Protein AF-A0A8D8FMG5-F1 (afdb_monomer_lite)

InterPro domains:
  IPR012968 FerIin domain [PF08151] (18-67)
  IPR012968 FerIin domain [SM01202] (7-67)
  IPR037721 Ferlin family [PTHR12546] (8-122)

Sequence (123 aa):
QNYYVIYHQFYHKWALLTDPDDLISGPKGYLKCDVGIIGKGDTVKVPPKSEKDPDDIEANLLLPDGVPIERQRAKFIVKIYRADGLPRMNSSLMANVKRAFTGEAKDLVNPYVQVSFAGLTGK

Organism: Culex pipiens (NCBI:txid7175)

Secondary structure (DSSP, 8-state):
-----S-SEEEEEEEEEE-SS-SSS-EEEEEEEEEE---TTPPP-PPPP--SS---TGGGBSS-TT--SSPPP-----------SPPP----HHHHHHHHHH------------EEETTEEE-

pLDDT: mean 77.97, std 13.88, range [28.08, 94.38]

Foldseek 3Di:
DDPPPVFQKDAQAWEFDDDPVCLPVAGPDIDGDIDHDADVPRDDDDDDDDPDDDSDHVVGHPDPPPQDSNHDDDDDDDDDDDDPPPDFCQDDPVQVVCCVVPVDRDRPDDDDDWDDDPRDIDD

Structure (mmCIF, N/CA/C/O backbone):
data_AF-A0A8D8FMG5-F1
#
_entry.id   AF-A0A8D8FMG5-F1
#
loop_
_atom_site.group_PDB
_atom_site.id
_atom_site.type_symbol
_atom_site.label_atom_id
_atom_site.label_alt_id
_atom_site.label_comp_id
_atom_site.label_asym_id
_atom_site.label_entity_id
_atom_site.label_seq_id
_atom_site.pdbx_PDB_ins_code
_atom_site.Cartn_x
_atom_site.Cartn_y
_atom_site.Cartn_z
_atom_site.occupancy
_atom_site.B_iso_or_equiv
_atom_site.auth_seq_id
_atom_site.auth_comp_id
_atom_site.auth_asym_id
_atom_site.auth_atom_id
_atom_site.pdbx_PDB_model_num
ATOM 1 N N . GLN A 1 1 ? -23.610 -3.765 -9.246 1.00 32.47 1 GLN A N 1
ATOM 2 C CA . GLN A 1 1 ? -23.501 -4.279 -7.865 1.00 32.47 1 GLN A CA 1
ATOM 3 C C . GLN A 1 1 ? -22.985 -3.132 -7.001 1.00 32.47 1 GLN A C 1
ATOM 5 O O . GLN A 1 1 ? -21.801 -2.833 -7.044 1.00 32.47 1 GLN A O 1
ATOM 10 N N . ASN A 1 2 ? -23.886 -2.387 -6.361 1.00 28.08 2 ASN A N 1
ATOM 11 C CA . ASN A 1 2 ? -23.559 -1.155 -5.640 1.00 28.08 2 ASN A CA 1
ATOM 12 C C . ASN A 1 2 ? -23.277 -1.475 -4.167 1.00 28.08 2 ASN A C 1
ATOM 14 O O . ASN A 1 2 ? -24.218 -1.711 -3.419 1.00 28.08 2 ASN A O 1
ATOM 18 N N . TYR A 1 3 ? -22.011 -1.449 -3.750 1.00 33.44 3 TYR A N 1
ATOM 19 C CA . TYR A 1 3 ? -21.635 -1.399 -2.334 1.00 33.44 3 TYR A CA 1
ATOM 20 C C . TYR A 1 3 ? -21.297 0.051 -1.968 1.00 33.44 3 TYR A C 1
ATOM 22 O O . TYR A 1 3 ? -20.138 0.416 -1.799 1.00 33.44 3 TYR A O 1
ATOM 30 N N . TYR A 1 4 ? -22.320 0.904 -1.891 1.00 37.69 4 TYR A N 1
ATOM 31 C CA . TYR A 1 4 ? -22.193 2.168 -1.168 1.00 37.69 4 TYR A CA 1
ATOM 32 C C . TYR A 1 4 ? -22.295 1.838 0.318 1.00 37.69 4 TYR A C 1
ATOM 34 O O . TYR A 1 4 ? -23.386 1.629 0.844 1.00 37.69 4 TYR A O 1
ATOM 42 N N . VAL A 1 5 ? -21.149 1.746 0.992 1.00 44.28 5 VAL A N 1
ATOM 43 C CA . VAL A 1 5 ? -21.112 1.766 2.455 1.00 44.28 5 VAL A CA 1
ATOM 44 C C . VAL A 1 5 ? -21.616 3.146 2.868 1.00 44.28 5 VAL A C 1
ATOM 46 O O . VAL A 1 5 ? -20.977 4.159 2.605 1.00 44.28 5 VAL A O 1
ATOM 49 N N . ILE A 1 6 ? -22.808 3.185 3.459 1.00 48.88 6 ILE A N 1
ATOM 50 C CA . ILE A 1 6 ? -23.595 4.400 3.749 1.00 48.88 6 ILE A CA 1
ATOM 51 C C . ILE A 1 6 ? -22.953 5.246 4.873 1.00 48.88 6 ILE A C 1
ATOM 53 O O . ILE A 1 6 ? -23.475 6.277 5.280 1.00 48.88 6 ILE A O 1
ATOM 57 N N . TYR A 1 7 ? -21.784 4.843 5.363 1.00 63.75 7 TYR A N 1
ATOM 58 C CA . TYR A 1 7 ? -21.011 5.561 6.358 1.00 63.75 7 TYR A CA 1
ATOM 59 C C . TYR A 1 7 ? -19.544 5.488 5.965 1.00 63.75 7 TYR A C 1
ATOM 61 O O . TYR A 1 7 ? -18.958 4.409 5.923 1.00 63.75 7 TYR A O 1
ATOM 69 N N . HIS A 1 8 ? -18.924 6.636 5.703 1.00 78.00 8 HIS A N 1
ATOM 70 C CA . HIS A 1 8 ? -17.477 6.731 5.528 1.00 78.00 8 HIS A CA 1
ATOM 71 C C . HIS A 1 8 ? -16.744 6.574 6.868 1.00 78.00 8 HIS A C 1
ATOM 73 O O . HIS A 1 8 ? -15.855 7.360 7.176 1.00 78.00 8 HIS A O 1
ATOM 79 N N . GLN A 1 9 ? -17.175 5.635 7.710 1.00 84.06 9 GLN A N 1
ATOM 80 C CA . GLN A 1 9 ? -16.727 5.482 9.082 1.00 84.06 9 GLN A CA 1
ATOM 81 C C . GLN A 1 9 ? -16.523 4.007 9.426 1.00 84.06 9 GLN A C 1
ATOM 83 O O . GLN A 1 9 ? -17.362 3.154 9.146 1.00 84.06 9 GLN A O 1
ATOM 88 N N . PHE A 1 10 ? -15.403 3.742 10.076 1.00 86.38 10 PHE A N 1
ATOM 89 C CA . PHE A 1 10 ? -15.030 2.503 10.726 1.00 86.38 10 PHE A CA 1
ATOM 90 C C . PHE A 1 10 ? -14.948 2.780 12.221 1.00 86.38 10 PHE A C 1
ATOM 92 O O . PHE A 1 10 ? -14.375 3.791 12.621 1.00 86.38 10 PHE A O 1
ATOM 99 N N . TYR A 1 11 ? -15.488 1.881 13.034 1.00 85.62 11 TYR A N 1
ATOM 100 C CA . TYR A 1 11 ? -15.462 2.008 14.485 1.00 85.62 11 TYR A CA 1
ATOM 101 C C . TYR A 1 11 ? -14.992 0.719 15.126 1.00 85.62 11 TYR A C 1
ATOM 103 O O . TYR A 1 11 ? -15.365 -0.372 14.691 1.00 85.62 11 TYR A O 1
ATOM 111 N N . HIS A 1 12 ? -14.186 0.868 16.169 1.00 87.06 12 HIS A N 1
ATOM 112 C CA . HIS A 1 12 ? -13.662 -0.202 16.994 1.00 87.06 12 HIS A CA 1
ATOM 113 C C . HIS A 1 12 ? -12.929 -1.278 16.183 1.00 87.06 12 HIS A C 1
ATOM 115 O O . HIS A 1 12 ? -12.917 -2.437 16.588 1.00 87.06 12 HIS A O 1
ATOM 121 N N . LYS A 1 13 ? -12.327 -0.911 15.045 1.00 90.19 13 LYS A N 1
ATOM 122 C CA . LYS A 1 13 ? -11.622 -1.852 14.169 1.00 90.19 13 LYS A CA 1
ATOM 123 C C . LYS A 1 13 ? -10.171 -1.999 14.614 1.00 90.19 13 LYS A C 1
ATOM 125 O O . LYS A 1 13 ? -9.549 -1.033 15.052 1.00 90.19 13 LYS A O 1
ATOM 130 N N . TRP A 1 14 ? -9.618 -3.195 14.456 1.00 93.44 14 TRP A N 1
ATOM 131 C CA . TRP A 1 14 ? -8.234 -3.496 14.817 1.00 93.44 14 TRP A CA 1
ATOM 132 C C . TRP A 1 14 ? -7.303 -3.381 13.608 1.00 93.44 14 TRP A C 1
ATOM 134 O O . TRP A 1 14 ? -7.362 -4.178 12.674 1.00 93.44 14 TRP A O 1
ATOM 144 N N . ALA A 1 15 ? -6.434 -2.376 13.603 1.00 93.19 15 ALA A N 1
ATOM 145 C CA . ALA A 1 15 ? -5.385 -2.215 12.606 1.00 93.19 15 ALA A CA 1
ATOM 146 C C . ALA A 1 15 ? -4.150 -3.048 12.980 1.00 93.19 15 ALA A C 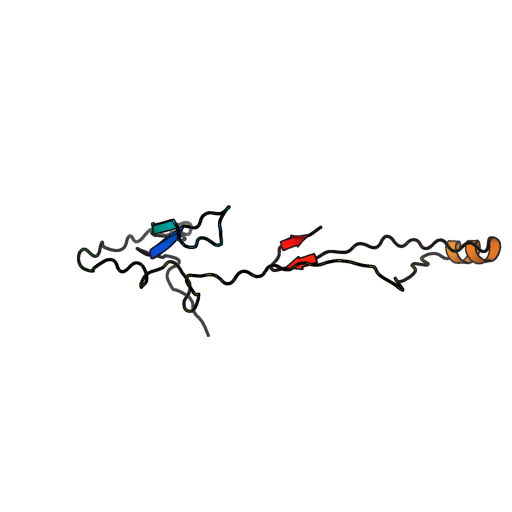1
ATOM 148 O O . ALA A 1 15 ? -3.661 -2.980 14.107 1.00 93.19 15 ALA A O 1
ATOM 149 N N . LEU A 1 16 ? -3.633 -3.806 12.014 1.00 91.50 16 LEU A N 1
ATOM 150 C CA . LEU A 1 16 ? -2.410 -4.592 12.156 1.00 91.50 16 LEU A CA 1
ATOM 151 C C . LEU A 1 16 ? -1.173 -3.685 12.152 1.00 91.50 16 LEU A C 1
ATOM 153 O O . LEU A 1 16 ? -1.027 -2.849 11.259 1.00 91.50 16 LEU A O 1
ATOM 157 N N . LEU A 1 17 ? -0.252 -3.894 13.091 1.00 91.00 17 LEU A N 1
ATOM 158 C CA . LEU A 1 17 ? 1.062 -3.254 13.089 1.00 91.00 17 LEU A CA 1
ATOM 159 C C . LEU A 1 17 ? 2.103 -4.218 12.519 1.00 91.00 17 LEU A C 1
ATOM 161 O O . LEU A 1 17 ? 2.193 -5.366 12.948 1.00 91.00 17 LEU A O 1
ATOM 165 N N . THR A 1 18 ? 2.907 -3.747 11.571 1.00 88.38 18 THR A N 1
AT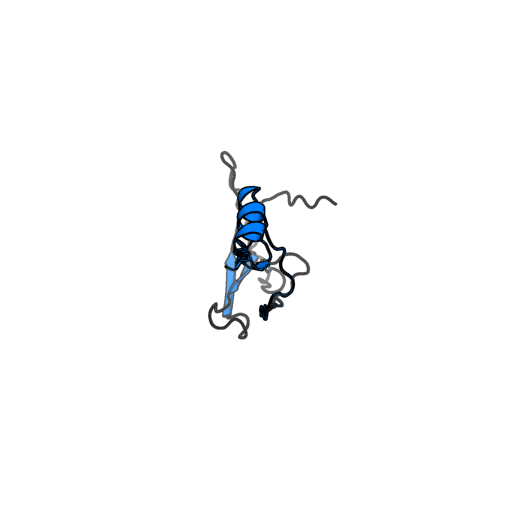OM 166 C CA . THR A 1 18 ? 4.021 -4.499 10.977 1.00 88.38 18 THR A CA 1
ATOM 167 C C . THR A 1 18 ? 5.294 -3.676 11.061 1.00 88.38 18 THR A C 1
ATOM 169 O O . THR A 1 18 ? 5.235 -2.453 10.933 1.00 88.38 18 THR A O 1
ATOM 172 N N . ASP A 1 19 ? 6.434 -4.339 11.213 1.00 89.56 19 ASP A N 1
ATOM 173 C CA . ASP A 1 19 ? 7.737 -3.690 11.098 1.00 89.56 19 ASP A CA 1
ATOM 174 C C . ASP A 1 19 ? 8.008 -3.351 9.618 1.00 89.56 19 ASP A C 1
ATOM 176 O O . ASP A 1 19 ? 7.998 -4.265 8.791 1.00 89.56 19 ASP A O 1
ATOM 180 N N . PRO A 1 20 ? 8.192 -2.072 9.239 1.00 84.81 20 PRO A N 1
ATOM 181 C CA . PRO A 1 20 ? 8.456 -1.697 7.852 1.00 84.81 20 PRO A CA 1
ATOM 182 C C . PRO A 1 20 ? 9.792 -2.236 7.316 1.00 84.81 20 PRO A C 1
ATOM 184 O O . PRO A 1 20 ? 9.896 -2.438 6.104 1.00 84.81 20 PRO A O 1
ATOM 187 N N . ASP A 1 21 ? 10.769 -2.494 8.191 1.00 87.88 21 ASP A N 1
ATOM 188 C CA . ASP A 1 21 ? 12.088 -3.027 7.839 1.00 87.88 21 ASP A CA 1
ATOM 189 C C . ASP A 1 21 ? 12.110 -4.565 7.859 1.00 87.88 21 ASP A C 1
ATOM 191 O O . ASP A 1 21 ? 12.892 -5.190 7.139 1.00 87.88 21 ASP A O 1
ATOM 195 N N . ASP A 1 22 ? 11.198 -5.188 8.613 1.00 85.69 22 ASP A N 1
ATOM 196 C CA . ASP A 1 22 ? 11.025 -6.642 8.687 1.00 85.69 22 ASP A CA 1
ATOM 197 C C . ASP A 1 22 ? 9.577 -7.075 8.418 1.00 85.69 22 ASP A C 1
ATOM 199 O O . ASP A 1 22 ? 8.814 -7.505 9.287 1.00 85.69 22 ASP A O 1
ATOM 203 N N . LEU A 1 23 ? 9.219 -7.020 7.140 1.00 76.62 23 LEU A N 1
ATOM 204 C CA . LEU A 1 23 ? 7.888 -7.363 6.646 1.00 76.62 23 LEU A CA 1
ATOM 205 C C . LEU A 1 23 ? 7.581 -8.872 6.653 1.00 76.62 23 LEU A C 1
ATOM 207 O O . LEU A 1 23 ? 6.439 -9.247 6.383 1.00 76.62 23 LEU A O 1
ATOM 211 N N . ILE A 1 24 ? 8.582 -9.730 6.887 1.00 82.31 24 ILE A N 1
ATOM 212 C CA . ILE A 1 24 ? 8.440 -11.198 6.875 1.00 82.31 24 ILE A CA 1
ATOM 213 C C . ILE A 1 24 ? 8.089 -11.710 8.272 1.00 82.31 24 ILE A C 1
ATOM 215 O O . ILE A 1 24 ? 7.379 -12.700 8.408 1.00 82.31 24 ILE A O 1
ATOM 219 N N . SER A 1 25 ? 8.530 -11.009 9.313 1.00 85.94 25 SER A N 1
ATOM 220 C CA . SER A 1 25 ? 8.283 -11.375 10.708 1.00 85.94 25 SER A CA 1
ATOM 221 C C . SER A 1 25 ? 6.830 -11.276 11.189 1.00 85.94 25 SER A C 1
ATOM 223 O O . SER A 1 25 ? 6.563 -11.522 12.367 1.00 85.94 25 SER A O 1
ATOM 225 N N . GLY A 1 26 ? 5.897 -10.932 10.300 1.00 85.06 26 GLY A N 1
ATOM 226 C CA . GLY A 1 26 ? 4.470 -10.910 10.588 1.00 85.06 26 GLY A CA 1
ATOM 227 C C . GLY A 1 26 ? 4.032 -9.753 11.498 1.00 85.06 26 GLY A C 1
ATOM 228 O O . GLY A 1 26 ? 4.697 -8.712 11.572 1.00 85.06 26 GLY A O 1
ATOM 229 N N . PRO A 1 27 ? 2.872 -9.898 12.161 1.00 88.56 27 PRO A N 1
ATOM 230 C CA . PRO A 1 27 ? 2.313 -8.872 13.036 1.00 88.56 27 PRO A CA 1
ATOM 231 C C . PRO A 1 27 ? 3.193 -8.575 14.258 1.00 88.56 27 PRO A C 1
ATOM 233 O O . PRO A 1 27 ? 3.624 -9.482 14.965 1.00 88.56 27 PRO A O 1
ATOM 236 N N . LYS A 1 28 ? 3.400 -7.290 14.559 1.00 91.56 28 LYS A N 1
ATOM 237 C CA . LYS A 1 28 ? 4.067 -6.804 15.784 1.00 91.56 28 LYS A CA 1
ATOM 238 C C . LYS A 1 28 ? 3.092 -6.384 16.881 1.00 91.56 28 LYS A C 1
ATOM 240 O O . LYS A 1 28 ? 3.503 -6.128 18.008 1.00 91.56 28 LYS A O 1
ATOM 245 N N . GLY A 1 29 ? 1.809 -6.296 16.552 1.00 92.38 29 GLY A N 1
ATOM 246 C CA . GLY A 1 29 ? 0.752 -5.899 17.467 1.00 92.38 29 GLY A CA 1
ATOM 247 C C . GLY A 1 29 ? -0.466 -5.383 16.717 1.00 92.38 29 GLY A C 1
ATOM 248 O O . GLY A 1 29 ? -0.526 -5.436 15.487 1.00 92.38 29 GLY A O 1
ATOM 249 N N . TYR A 1 30 ? -1.422 -4.858 17.476 1.00 93.69 30 TYR A N 1
ATOM 250 C CA . TYR A 1 30 ? -2.675 -4.329 16.955 1.00 93.69 30 TYR A CA 1
ATOM 251 C C . TYR A 1 30 ? -2.993 -2.980 17.597 1.00 93.69 30 TYR A C 1
ATOM 253 O O . TYR A 1 30 ? -2.712 -2.759 18.775 1.00 93.69 30 TYR A O 1
ATOM 261 N N . LEU A 1 31 ? -3.604 -2.087 16.824 1.00 94.38 31 LEU A N 1
ATOM 262 C CA . LEU A 1 31 ? -4.110 -0.797 17.278 1.00 94.38 31 LEU A CA 1
ATOM 263 C C . LEU A 1 31 ? -5.617 -0.738 17.033 1.00 94.38 31 LEU A C 1
ATOM 265 O O . LEU A 1 31 ? -6.054 -0.844 15.890 1.00 94.38 31 LEU A O 1
ATOM 269 N N . LYS A 1 32 ? -6.414 -0.534 18.084 1.00 93.06 32 LYS A N 1
ATOM 270 C CA . LYS A 1 32 ? -7.850 -0.285 17.932 1.00 93.06 32 LYS A CA 1
ATOM 271 C C . LYS A 1 32 ? -8.076 1.163 17.515 1.00 93.06 32 LYS A C 1
ATOM 273 O O . LYS A 1 32 ? -7.574 2.071 18.178 1.00 93.06 32 LYS A O 1
ATOM 278 N N . CYS A 1 33 ? -8.816 1.388 16.435 1.00 90.50 33 CYS A N 1
ATOM 279 C CA . CYS A 1 33 ? -9.072 2.729 15.928 1.00 90.50 33 CYS A CA 1
ATOM 280 C C . CYS A 1 33 ? -10.491 2.919 15.382 1.00 90.50 33 CYS A C 1
ATOM 282 O O . CYS A 1 33 ? -11.151 1.987 14.911 1.00 90.50 33 CYS A O 1
ATOM 284 N N . ASP A 1 34 ? -10.903 4.184 15.420 1.00 88.75 34 ASP A N 1
ATOM 285 C CA . ASP A 1 34 ? -12.084 4.708 14.753 1.00 88.75 34 ASP A CA 1
ATOM 286 C C . ASP A 1 34 ? -11.601 5.619 13.618 1.00 88.75 34 ASP A C 1
ATOM 288 O O . ASP A 1 34 ? -10.782 6.514 13.839 1.00 88.75 34 ASP A O 1
ATOM 292 N N . VAL A 1 35 ? -12.067 5.391 12.393 1.00 89.50 35 VAL A N 1
ATOM 293 C CA . VAL A 1 35 ? -11.627 6.125 11.199 1.00 89.50 35 VAL A CA 1
ATOM 294 C C . VAL A 1 35 ? -12.849 6.639 10.470 1.00 89.50 35 VAL A C 1
ATOM 296 O O . VAL A 1 35 ? -13.665 5.842 10.035 1.00 89.50 35 VAL A O 1
ATOM 299 N N . GLY A 1 36 ? -12.969 7.953 10.296 1.00 87.62 36 GLY A N 1
ATOM 300 C CA . GLY A 1 36 ? -14.106 8.578 9.625 1.00 87.62 36 GLY A CA 1
ATOM 301 C C . GLY A 1 36 ? -13.693 9.623 8.596 1.00 87.62 36 GLY A C 1
ATOM 302 O O . GLY A 1 36 ? -12.732 10.356 8.813 1.00 87.62 36 GLY A O 1
ATOM 303 N N . ILE A 1 37 ? -14.443 9.734 7.503 1.00 87.69 37 ILE A N 1
ATOM 304 C CA . ILE A 1 37 ? -14.387 10.870 6.578 1.00 87.69 37 ILE A CA 1
ATOM 305 C C . ILE A 1 37 ? -15.562 11.786 6.917 1.00 87.69 37 ILE A C 1
ATOM 307 O O . ILE A 1 37 ? -16.711 11.346 6.933 1.00 87.69 37 ILE A O 1
ATOM 311 N N . ILE A 1 38 ? -15.259 13.049 7.215 1.00 84.06 38 ILE A N 1
ATOM 312 C CA . ILE A 1 38 ? -16.233 14.068 7.621 1.00 84.06 38 ILE A CA 1
ATOM 313 C C . ILE A 1 38 ? -16.174 15.193 6.588 1.00 84.06 38 ILE A C 1
ATOM 315 O O . ILE A 1 38 ? -15.129 15.823 6.411 1.00 84.06 38 ILE A O 1
ATOM 319 N N . GLY A 1 39 ? -17.277 15.424 5.879 1.00 84.06 39 GLY A N 1
ATOM 320 C CA . GLY A 1 39 ? -17.417 16.519 4.932 1.00 84.06 39 GLY A CA 1
ATOM 321 C C . GLY A 1 39 ? -17.656 17.862 5.621 1.00 84.06 39 GLY A C 1
ATOM 322 O O . GLY A 1 39 ? -17.985 17.955 6.805 1.00 84.06 39 GLY A O 1
ATOM 323 N N . LYS A 1 40 ? -17.503 18.954 4.865 1.00 87.44 40 LYS A N 1
ATOM 324 C CA . LYS A 1 40 ? -17.809 20.296 5.373 1.00 87.44 40 LYS A CA 1
ATOM 325 C C . LYS A 1 40 ? -19.301 20.392 5.711 1.00 87.44 40 LYS A C 1
ATOM 327 O O . LYS A 1 40 ? -20.133 20.318 4.815 1.00 87.44 40 LYS A O 1
ATOM 332 N N . GLY A 1 41 ? -19.607 20.653 6.981 1.00 84.81 41 GLY A N 1
ATOM 333 C CA . GLY A 1 41 ? -20.981 20.762 7.481 1.00 84.81 41 GLY A CA 1
ATOM 334 C C . GLY A 1 41 ? -21.553 19.458 8.046 1.00 84.81 41 GLY A C 1
ATOM 335 O O . GLY A 1 41 ? -22.652 19.490 8.595 1.00 84.81 41 GLY A O 1
ATOM 336 N N . ASP A 1 42 ? -20.814 18.348 7.973 1.00 83.44 42 ASP A N 1
ATOM 337 C CA . ASP A 1 42 ? -21.236 17.077 8.561 1.00 83.44 42 ASP A CA 1
ATOM 338 C C . ASP A 1 42 ? -21.052 17.078 10.083 1.00 83.44 42 ASP A C 1
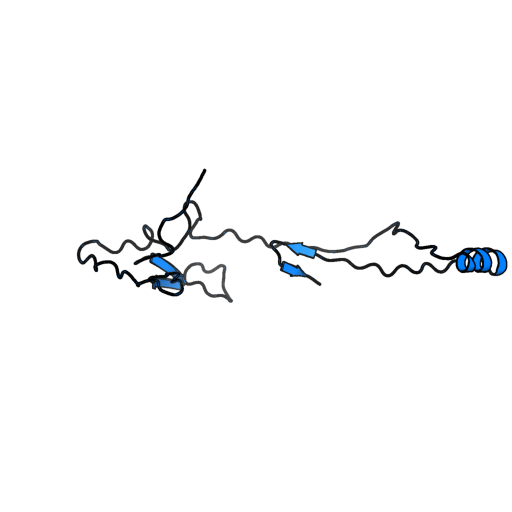ATOM 340 O O . ASP A 1 42 ? -20.098 17.642 10.625 1.00 83.44 42 ASP A O 1
ATOM 344 N N . THR A 1 43 ? -21.956 16.396 10.786 1.00 76.88 43 THR A N 1
ATOM 345 C CA . THR A 1 43 ? -21.842 16.148 12.226 1.00 76.88 43 THR A CA 1
ATOM 346 C C . THR A 1 43 ? -21.234 14.774 12.490 1.00 76.88 43 THR A C 1
ATOM 348 O O . THR A 1 43 ? -21.613 13.769 11.886 1.00 76.88 43 THR A O 1
ATOM 351 N N . VAL A 1 44 ? -20.278 14.715 13.419 1.00 75.06 44 VAL A N 1
ATOM 352 C CA . VAL A 1 44 ? -19.660 13.451 13.837 1.00 75.06 44 VAL A CA 1
ATOM 353 C C . VAL A 1 44 ? -20.633 12.691 14.732 1.00 75.06 44 VAL A C 1
ATOM 355 O O . VAL A 1 44 ? -21.003 13.174 15.801 1.00 75.06 44 VAL A O 1
ATOM 358 N N . LYS A 1 45 ? -21.037 11.489 14.315 1.00 73.44 45 LYS A N 1
ATOM 359 C CA . LYS A 1 45 ? -21.830 10.576 15.144 1.00 73.44 45 LYS A CA 1
ATOM 360 C C . LYS A 1 45 ? -20.885 9.612 15.849 1.00 73.44 45 LYS A C 1
ATOM 362 O O . LYS A 1 45 ? -20.376 8.696 15.223 1.00 73.44 45 LYS A O 1
ATOM 367 N N . VAL A 1 46 ? -20.637 9.819 17.138 1.00 72.06 46 VAL A N 1
ATOM 368 C CA . VAL A 1 46 ? -19.850 8.866 17.935 1.00 72.06 46 VAL A CA 1
ATOM 369 C C . VAL A 1 46 ? -20.748 7.668 18.272 1.00 72.06 46 VAL A C 1
ATOM 371 O O . VAL A 1 46 ? -21.821 7.880 18.844 1.00 72.06 46 VAL A O 1
ATOM 374 N N . PRO A 1 47 ? -20.372 6.427 17.921 1.00 70.75 47 PRO A N 1
ATOM 375 C CA . PRO A 1 47 ? -21.143 5.260 18.303 1.00 70.75 47 PRO A CA 1
ATOM 376 C C . PRO A 1 47 ? -21.116 5.083 19.820 1.00 70.75 47 PRO A C 1
ATOM 378 O O . PRO A 1 47 ? -20.122 5.412 20.474 1.00 70.75 47 PRO A O 1
ATOM 381 N N . PRO A 1 48 ? -22.188 4.532 20.401 1.00 69.00 48 PRO A N 1
ATOM 382 C CA . PRO A 1 48 ? -22.192 4.179 21.810 1.00 69.00 48 PRO A CA 1
ATOM 383 C C . PRO A 1 48 ? -21.101 3.140 22.104 1.00 69.00 48 PRO A C 1
ATOM 385 O O . PRO A 1 48 ? -20.903 2.193 21.340 1.00 69.00 48 PRO A O 1
ATOM 388 N N . LYS A 1 49 ? -20.404 3.298 23.235 1.00 65.56 49 LYS A N 1
ATOM 389 C CA . LYS A 1 49 ? -19.473 2.280 23.736 1.00 65.56 49 LYS A CA 1
ATOM 390 C C . LYS A 1 49 ? -20.264 1.010 24.055 1.00 65.56 49 LYS A C 1
ATOM 392 O O . LYS A 1 49 ? -21.147 1.034 24.908 1.00 65.56 49 LYS A O 1
ATOM 397 N N . SER A 1 50 ? -19.956 -0.095 23.384 1.00 63.25 50 SER A N 1
ATOM 398 C CA . SER A 1 50 ? -20.490 -1.409 23.740 1.00 63.25 50 SER A CA 1
ATOM 399 C C . SER A 1 50 ? -19.654 -1.986 24.885 1.00 63.25 50 SER A C 1
ATOM 401 O O . SER A 1 50 ? -18.543 -2.456 24.666 1.00 63.25 50 SER A O 1
ATOM 403 N N . GLU A 1 51 ? -20.168 -1.948 26.113 1.00 58.97 51 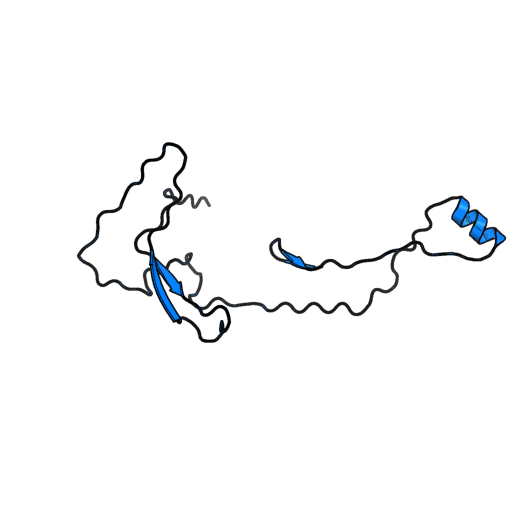GLU A N 1
ATOM 404 C CA . GLU A 1 51 ? -19.461 -2.445 27.309 1.00 58.97 51 GLU A CA 1
ATOM 405 C C . GLU A 1 51 ? -19.447 -3.984 27.450 1.00 58.97 51 GLU A C 1
ATOM 407 O O . GLU A 1 51 ? -19.042 -4.484 28.495 1.00 58.97 51 GLU A O 1
ATOM 412 N N . LYS A 1 52 ? -19.934 -4.757 26.465 1.00 60.84 52 LYS A N 1
ATOM 413 C CA . LY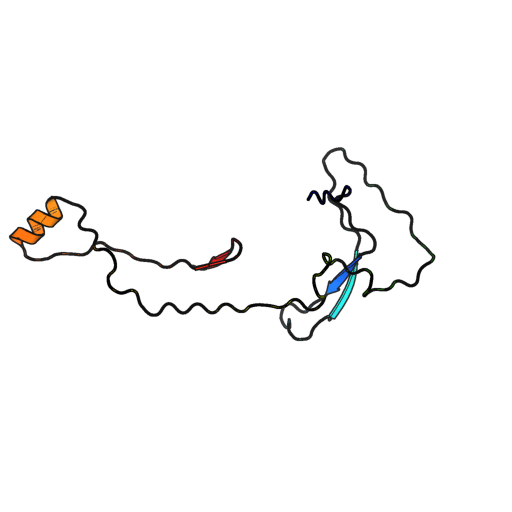S A 1 52 ? -20.418 -6.125 26.743 1.00 60.84 52 LYS A CA 1
ATOM 414 C C . LYS A 1 52 ? -19.891 -7.297 25.919 1.00 60.84 52 LYS A C 1
ATOM 416 O O . LYS A 1 52 ? -20.279 -8.407 26.263 1.00 60.84 52 LYS A O 1
ATOM 421 N N . ASP A 1 53 ? -19.004 -7.121 24.945 1.00 59.47 53 ASP A N 1
ATOM 422 C CA . ASP A 1 53 ? -18.438 -8.278 24.231 1.00 59.47 53 ASP A CA 1
ATOM 423 C C . ASP A 1 53 ? -16.930 -8.429 24.461 1.00 59.47 53 ASP A C 1
ATOM 425 O O . ASP A 1 53 ? -16.224 -7.418 24.547 1.00 59.47 53 ASP A O 1
ATOM 429 N N . PRO A 1 54 ? -16.419 -9.673 24.566 1.00 68.25 54 PRO A N 1
ATOM 430 C CA . PRO A 1 54 ? -14.990 -9.921 24.474 1.00 68.25 54 PRO A CA 1
ATOM 431 C C . PRO A 1 54 ? -14.493 -9.380 23.129 1.00 68.25 54 PRO A C 1
ATOM 433 O O . PRO A 1 54 ? -15.046 -9.685 22.075 1.00 68.25 54 PRO A O 1
ATOM 436 N N . ASP A 1 55 ? -13.475 -8.526 23.181 1.00 80.44 55 ASP A N 1
ATOM 437 C CA . ASP A 1 55 ? -12.940 -7.815 22.020 1.00 80.44 55 ASP A CA 1
ATOM 438 C C . ASP A 1 55 ? -12.132 -8.799 21.154 1.00 80.44 55 ASP A C 1
ATOM 440 O O . ASP A 1 55 ? -10.919 -8.940 21.314 1.00 80.44 55 ASP A O 1
ATOM 444 N N . ASP A 1 56 ? -12.818 -9.545 20.287 1.00 87.38 56 ASP A N 1
ATOM 445 C CA . ASP A 1 56 ? -12.186 -10.477 19.354 1.00 87.38 56 ASP A CA 1
ATOM 446 C C . ASP A 1 56 ? -11.442 -9.692 18.263 1.00 87.38 56 ASP A C 1
ATOM 448 O O . ASP A 1 56 ? -12.030 -9.108 17.345 1.00 87.38 56 ASP A O 1
ATOM 452 N N . ILE A 1 57 ? -10.116 -9.649 18.409 1.00 89.50 57 ILE A N 1
ATOM 453 C CA . ILE A 1 57 ? -9.215 -8.901 17.533 1.00 89.50 57 ILE A CA 1
ATOM 454 C C . ILE A 1 57 ? -9.289 -9.437 16.101 1.00 89.50 57 ILE A C 1
ATOM 456 O O . ILE A 1 57 ? -9.431 -8.653 15.160 1.00 89.50 57 ILE A O 1
ATOM 460 N N . GLU A 1 58 ? -9.206 -10.757 15.931 1.00 85.88 58 GLU A N 1
ATOM 461 C CA . GLU A 1 58 ? -9.108 -11.398 14.616 1.00 85.88 58 GLU A CA 1
ATOM 462 C C . GLU A 1 58 ? -10.438 -11.337 13.860 1.00 85.88 58 GLU A C 1
ATOM 464 O O . GLU A 1 58 ? -10.446 -11.168 12.638 1.00 85.88 58 GLU A O 1
ATOM 469 N N . ALA A 1 59 ? -11.562 -11.371 14.580 1.00 85.81 59 ALA A N 1
ATOM 470 C CA . ALA A 1 59 ? -12.887 -11.218 13.987 1.00 85.81 59 ALA A CA 1
ATOM 471 C C . ALA A 1 59 ? -13.210 -9.779 13.544 1.00 85.81 59 ALA A C 1
ATOM 473 O O . ALA A 1 59 ? -14.125 -9.581 12.742 1.00 85.81 59 ALA A O 1
ATOM 474 N N . ASN A 1 60 ? -12.489 -8.760 14.037 1.00 89.19 60 ASN A N 1
ATOM 475 C CA . ASN A 1 60 ? -12.830 -7.354 13.793 1.00 89.19 60 ASN A CA 1
ATOM 476 C C . ASN A 1 60 ? -11.674 -6.486 13.261 1.00 89.19 60 ASN A C 1
ATOM 478 O O . ASN A 1 60 ? -11.562 -5.290 13.559 1.00 89.19 60 ASN A O 1
ATOM 482 N N . LEU A 1 61 ? -10.830 -7.066 12.410 1.00 91.75 61 LEU A N 1
ATOM 483 C CA . LEU A 1 61 ? -9.719 -6.358 11.778 1.00 91.75 61 LEU A CA 1
ATOM 484 C C . LEU A 1 61 ? -10.184 -5.244 10.830 1.00 91.75 61 LEU A C 1
ATOM 486 O O . LEU A 1 61 ? -11.214 -5.345 10.156 1.00 91.75 61 LEU A O 1
ATOM 490 N N . LEU A 1 62 ? -9.388 -4.177 10.743 1.00 91.88 62 LEU A N 1
ATOM 491 C CA . LEU A 1 62 ? -9.514 -3.109 9.750 1.00 91.88 62 LEU A CA 1
ATOM 492 C C . LEU A 1 62 ? -8.972 -3.593 8.392 1.00 91.88 62 LEU A C 1
ATOM 494 O O . LEU A 1 62 ? -7.971 -3.092 7.876 1.00 91.88 62 LEU A O 1
ATOM 498 N N . LEU A 1 63 ? -9.623 -4.608 7.829 1.00 88.19 63 LEU A N 1
ATOM 499 C CA . LEU A 1 63 ? -9.324 -5.184 6.523 1.00 88.19 63 LEU A CA 1
ATOM 500 C C . LEU A 1 63 ? -10.619 -5.306 5.705 1.00 88.19 63 LEU A C 1
ATOM 502 O O . LEU A 1 63 ? -11.679 -5.528 6.290 1.00 88.19 63 LEU A O 1
ATOM 506 N N . PRO A 1 64 ? -10.563 -5.147 4.371 1.00 84.00 64 PRO A N 1
ATOM 507 C CA . PRO A 1 64 ? -11.697 -5.467 3.512 1.00 84.00 64 PRO A CA 1
ATOM 508 C C . PRO A 1 64 ? -12.030 -6.963 3.557 1.00 84.00 64 PRO A C 1
ATOM 510 O O . PRO A 1 64 ? -11.136 -7.794 3.728 1.00 84.00 64 PRO A O 1
ATOM 513 N N . ASP A 1 65 ? -13.295 -7.302 3.324 1.00 82.06 65 ASP A N 1
ATOM 514 C CA . ASP A 1 65 ? -13.747 -8.693 3.267 1.00 82.06 65 ASP A CA 1
ATOM 515 C C . ASP A 1 65 ? -12.945 -9.507 2.241 1.00 82.06 65 ASP A C 1
ATOM 517 O O . ASP A 1 65 ? -12.687 -9.065 1.118 1.00 82.06 65 ASP A O 1
ATOM 521 N N . GLY A 1 66 ? -12.539 -10.715 2.637 1.00 80.69 66 GLY A N 1
ATOM 522 C CA . GLY A 1 66 ? -11.762 -11.628 1.795 1.00 80.69 66 GLY A CA 1
ATOM 523 C C . GLY A 1 66 ? -10.277 -11.276 1.655 1.00 80.69 66 GLY A C 1
ATOM 524 O O . GLY A 1 66 ? -9.550 -12.010 0.986 1.00 80.69 66 GLY A O 1
ATOM 525 N N . VAL A 1 67 ? -9.797 -10.197 2.285 1.00 83.19 67 VAL A N 1
ATOM 526 C CA . VAL A 1 67 ? -8.364 -9.885 2.335 1.00 83.19 67 VAL A CA 1
ATOM 527 C C . VAL A 1 67 ? -7.726 -10.645 3.502 1.00 83.19 67 VAL A C 1
ATOM 529 O O . VAL A 1 67 ? -8.091 -10.393 4.651 1.00 83.19 67 VAL A O 1
ATOM 532 N N . PRO A 1 68 ? -6.765 -11.554 3.247 1.00 84.62 68 PRO A N 1
ATOM 533 C CA . PRO A 1 68 ? -6.074 -12.257 4.320 1.00 84.62 68 PRO A CA 1
ATOM 534 C C . PRO A 1 68 ? -5.245 -11.286 5.171 1.00 84.62 68 PRO A C 1
ATOM 536 O O . PRO A 1 68 ? -4.734 -10.276 4.675 1.00 84.62 68 PRO A O 1
ATOM 539 N N . ILE A 1 69 ? -5.085 -11.627 6.453 1.00 80.62 69 ILE A N 1
ATOM 540 C CA . ILE A 1 69 ? -4.249 -10.889 7.416 1.00 80.62 69 ILE A CA 1
ATOM 541 C C . ILE A 1 69 ? -2.814 -10.797 6.891 1.00 80.62 69 ILE A C 1
ATOM 543 O O . ILE A 1 69 ? -2.213 -9.722 6.836 1.00 80.62 69 ILE A O 1
ATOM 547 N N . GLU A 1 70 ? -2.293 -11.932 6.430 1.00 76.94 70 GLU A N 1
ATOM 548 C CA . GLU A 1 70 ? -1.027 -12.006 5.722 1.00 76.94 70 GLU A CA 1
ATOM 549 C C . GLU A 1 70 ? -1.219 -11.568 4.271 1.00 76.94 70 GLU A C 1
ATOM 551 O O . GLU A 1 70 ? -1.770 -12.281 3.430 1.00 76.94 70 GLU A O 1
ATOM 556 N N . ARG A 1 71 ? -0.752 -10.360 3.952 1.00 73.75 71 ARG A N 1
ATOM 557 C CA . ARG A 1 71 ? -0.790 -9.865 2.576 1.00 73.75 71 ARG A CA 1
ATOM 558 C C . ARG A 1 71 ? 0.265 -10.567 1.732 1.00 73.75 71 ARG A C 1
ATOM 560 O O . ARG A 1 71 ? 1.462 -10.391 1.962 1.00 73.75 71 ARG A O 1
ATOM 567 N N . GLN A 1 72 ? -0.172 -11.260 0.683 1.00 70.50 72 GLN A N 1
ATOM 568 C CA . GLN A 1 72 ? 0.733 -11.760 -0.344 1.00 70.50 72 GLN A CA 1
ATOM 569 C C . GLN A 1 72 ? 1.415 -10.574 -1.041 1.00 70.50 72 GLN A C 1
ATOM 571 O O . GLN A 1 72 ? 0.764 -9.729 -1.659 1.00 70.50 72 GLN A O 1
ATOM 576 N N . ARG A 1 73 ? 2.742 -10.487 -0.923 1.00 72.56 73 ARG A N 1
ATOM 577 C CA . ARG A 1 73 ? 3.547 -9.463 -1.599 1.00 72.56 73 ARG A CA 1
ATOM 578 C C . ARG A 1 73 ? 4.147 -10.044 -2.873 1.00 72.56 73 ARG A C 1
ATOM 580 O O . ARG A 1 73 ? 4.665 -11.157 -2.868 1.00 72.56 73 ARG A O 1
ATOM 587 N N . ALA A 1 74 ? 4.112 -9.272 -3.954 1.00 77.56 74 ALA A N 1
ATOM 588 C CA . ALA A 1 74 ? 4.776 -9.615 -5.205 1.00 77.56 74 ALA A CA 1
ATOM 589 C C . ALA A 1 74 ? 6.029 -8.749 -5.381 1.00 77.56 74 ALA A C 1
ATOM 591 O O . ALA A 1 74 ? 5.962 -7.521 -5.303 1.00 77.56 74 ALA A O 1
ATOM 592 N N . LYS A 1 75 ? 7.178 -9.387 -5.631 1.00 80.19 75 LYS A N 1
ATOM 593 C CA . LYS A 1 75 ? 8.411 -8.702 -6.031 1.00 80.19 75 LYS A CA 1
ATOM 594 C C . LYS A 1 75 ? 8.566 -8.817 -7.542 1.00 80.19 75 LYS A C 1
ATOM 596 O O . LYS A 1 75 ? 8.952 -9.866 -8.051 1.00 80.19 75 LYS A O 1
ATOM 601 N N . PHE A 1 76 ? 8.287 -7.730 -8.251 1.00 84.88 76 PHE A N 1
ATOM 602 C CA . PHE A 1 76 ? 8.504 -7.654 -9.692 1.00 84.88 76 PHE A CA 1
ATOM 603 C C . PHE A 1 76 ? 9.937 -7.190 -9.965 1.00 84.88 76 PHE A C 1
ATOM 605 O O . PHE A 1 76 ? 10.312 -6.074 -9.614 1.00 84.88 76 PHE A O 1
ATOM 612 N N . ILE A 1 77 ? 10.752 -8.054 -10.569 1.00 89.12 77 ILE A N 1
ATOM 613 C CA . ILE A 1 77 ? 12.109 -7.711 -11.007 1.00 89.12 77 ILE A CA 1
ATOM 614 C C . ILE A 1 77 ? 12.082 -7.591 -12.527 1.00 89.12 77 ILE A C 1
ATOM 616 O O . ILE A 1 77 ? 11.948 -8.594 -13.224 1.00 89.12 77 ILE A O 1
ATOM 620 N N . VAL A 1 78 ? 12.229 -6.370 -13.037 1.00 90.56 78 VAL A N 1
ATOM 621 C CA . VAL A 1 78 ? 12.286 -6.104 -14.478 1.00 90.56 78 VAL A CA 1
ATOM 622 C C . VAL A 1 78 ? 13.739 -5.860 -14.870 1.00 90.56 78 VAL A C 1
ATOM 624 O O . VAL A 1 78 ? 14.354 -4.898 -14.420 1.00 90.56 78 VAL A O 1
ATOM 627 N N . LYS A 1 79 ? 14.303 -6.749 -15.693 1.00 93.00 79 LYS A N 1
ATOM 628 C CA . LYS A 1 79 ? 15.651 -6.604 -16.258 1.00 93.00 79 LYS A CA 1
ATOM 629 C C . LYS A 1 79 ? 15.533 -6.273 -17.737 1.00 93.00 79 LYS A C 1
ATOM 631 O O . LYS A 1 79 ? 15.049 -7.090 -18.516 1.00 93.00 79 LYS A O 1
ATOM 636 N N . ILE A 1 80 ? 15.989 -5.087 -18.118 1.00 91.75 80 ILE A N 1
ATOM 637 C CA . ILE A 1 80 ? 16.021 -4.652 -19.514 1.00 91.75 80 ILE A CA 1
ATOM 638 C C . ILE A 1 80 ? 17.377 -5.068 -20.081 1.00 91.75 80 ILE A C 1
ATOM 640 O O . ILE A 1 80 ? 18.406 -4.571 -19.634 1.00 91.75 80 ILE A O 1
ATOM 644 N N . TYR A 1 81 ? 17.387 -6.018 -21.015 1.00 93.12 81 TYR A N 1
ATOM 645 C CA . TYR A 1 81 ? 18.633 -6.559 -21.564 1.00 93.12 81 TYR A CA 1
ATOM 646 C C . TYR A 1 81 ? 19.129 -5.758 -22.772 1.00 93.12 81 TYR A C 1
ATOM 648 O O . TYR A 1 81 ? 20.219 -5.197 -22.740 1.00 93.12 81 TYR A O 1
ATOM 656 N N . ARG A 1 82 ? 18.321 -5.689 -23.835 1.00 91.62 82 ARG A N 1
ATOM 657 C CA . ARG A 1 82 ? 18.581 -4.876 -25.028 1.00 91.62 82 ARG A CA 1
ATOM 658 C C . ARG A 1 82 ? 17.292 -4.659 -25.814 1.00 91.62 82 ARG A C 1
ATOM 660 O O . ARG A 1 82 ? 16.322 -5.389 -25.610 1.00 91.62 82 ARG A O 1
ATOM 667 N N . ALA A 1 83 ? 17.312 -3.698 -26.728 1.00 88.25 83 ALA A N 1
ATOM 668 C CA . ALA A 1 83 ? 16.279 -3.514 -27.738 1.00 88.25 83 ALA A CA 1
ATOM 669 C C . ALA A 1 83 ? 16.931 -3.564 -29.124 1.00 88.25 83 ALA A C 1
ATOM 671 O O . ALA A 1 83 ? 17.832 -2.777 -29.409 1.00 88.25 83 ALA A O 1
ATOM 672 N N . ASP A 1 84 ? 16.471 -4.484 -29.970 1.00 89.12 84 ASP A N 1
ATOM 673 C CA . ASP A 1 84 ? 16.957 -4.657 -31.339 1.00 89.12 84 ASP A CA 1
ATOM 674 C C . ASP A 1 84 ? 15.920 -4.104 -32.333 1.00 89.12 84 ASP A C 1
ATOM 676 O O . ASP A 1 84 ? 14.718 -4.139 -32.072 1.00 89.12 84 ASP A O 1
ATOM 680 N N . GLY A 1 85 ? 16.371 -3.599 -33.486 1.00 84.88 85 GLY A N 1
ATOM 681 C CA . GLY A 1 85 ? 15.468 -3.167 -34.562 1.00 84.88 85 GLY A CA 1
ATOM 682 C C . GLY A 1 85 ? 14.635 -1.916 -34.252 1.00 84.88 85 GLY A C 1
ATOM 683 O O . GLY A 1 85 ? 13.551 -1.757 -34.810 1.00 84.88 85 GLY A O 1
ATOM 684 N N . LEU A 1 86 ? 15.118 -1.031 -33.372 1.00 82.69 86 LEU A N 1
ATOM 685 C CA . LEU A 1 86 ? 14.424 0.217 -33.048 1.00 82.69 86 LEU A CA 1
ATOM 686 C C . LEU A 1 86 ? 14.157 1.059 -34.314 1.00 82.69 86 LEU A C 1
ATOM 688 O O . LEU A 1 86 ? 15.029 1.132 -35.188 1.00 82.69 86 LEU A O 1
ATOM 692 N N . PRO A 1 87 ? 12.983 1.715 -34.422 1.00 76.88 87 PRO A N 1
ATOM 693 C CA . PRO A 1 87 ? 12.641 2.519 -35.587 1.00 76.88 87 PRO A CA 1
ATOM 694 C C . PRO A 1 87 ? 13.673 3.617 -35.815 1.00 76.88 87 PRO A C 1
ATOM 696 O O . PRO A 1 87 ? 13.927 4.429 -34.929 1.00 76.88 87 PRO A O 1
ATOM 699 N N . ARG A 1 88 ? 14.245 3.663 -37.017 1.00 70.94 88 ARG A N 1
ATOM 700 C CA . ARG A 1 88 ? 15.133 4.750 -37.427 1.00 70.94 88 ARG A CA 1
ATOM 701 C C . ARG A 1 88 ? 14.287 5.960 -37.798 1.00 70.94 88 ARG A C 1
ATOM 703 O O . ARG A 1 88 ? 13.377 5.860 -38.621 1.00 70.94 88 ARG A O 1
ATOM 710 N N . MET A 1 89 ? 14.561 7.096 -37.168 1.00 67.81 89 MET A N 1
ATOM 711 C CA . MET A 1 89 ? 13.876 8.345 -37.480 1.00 67.81 89 MET A CA 1
ATOM 712 C C . MET A 1 89 ? 14.671 9.111 -38.546 1.00 67.81 89 MET A C 1
ATOM 714 O O . MET A 1 89 ? 15.670 9.755 -38.233 1.00 67.81 89 MET A O 1
ATOM 718 N N . ASN A 1 90 ? 14.220 9.062 -39.803 1.00 64.62 90 ASN A N 1
ATOM 719 C CA . ASN A 1 90 ? 14.798 9.824 -40.918 1.00 64.62 90 ASN A CA 1
ATOM 720 C C . ASN A 1 90 ? 13.903 11.051 -41.166 1.00 64.62 90 ASN A C 1
ATOM 722 O O . ASN A 1 90 ? 13.065 11.054 -42.063 1.00 64.62 90 ASN A O 1
ATOM 726 N N . SER A 1 91 ? 13.987 12.076 -40.319 1.00 60.50 91 SER A N 1
ATOM 727 C CA . SER A 1 91 ? 12.938 13.107 -40.255 1.00 60.50 91 SER A CA 1
ATOM 728 C C . SER A 1 91 ? 13.134 14.353 -41.136 1.00 60.50 91 SER A C 1
ATOM 730 O O . SER A 1 91 ? 12.461 15.351 -40.895 1.00 60.50 91 SER A O 1
ATOM 732 N N . SER A 1 92 ? 13.989 14.374 -42.171 1.00 62.31 92 SER A N 1
ATOM 733 C CA . SER A 1 92 ? 14.061 15.570 -43.039 1.00 62.31 92 SER A CA 1
ATOM 734 C C . SER A 1 92 ? 14.541 15.333 -44.476 1.00 62.31 92 SER A C 1
ATOM 736 O O . SER A 1 92 ? 15.375 14.470 -44.743 1.00 62.31 92 SER A O 1
ATOM 738 N N . LEU A 1 93 ? 14.063 16.170 -45.412 1.00 64.75 93 LEU A N 1
ATOM 739 C CA . LEU A 1 93 ? 14.577 16.272 -46.791 1.00 64.75 93 LEU A CA 1
ATOM 740 C C . LEU A 1 93 ? 16.103 16.494 -46.809 1.00 64.75 93 LEU A C 1
ATOM 742 O O . LEU A 1 93 ? 16.803 15.870 -47.603 1.00 64.75 93 LEU A O 1
ATOM 746 N N . MET A 1 94 ? 16.634 17.303 -45.880 1.00 65.56 94 MET A N 1
ATOM 747 C CA . MET A 1 94 ? 18.080 17.491 -45.690 1.00 65.56 94 MET A CA 1
ATOM 748 C C . MET A 1 94 ? 18.812 16.199 -45.302 1.00 65.56 94 MET A C 1
ATOM 750 O O . MET A 1 94 ? 19.944 16.004 -45.739 1.00 65.56 94 MET A O 1
ATOM 754 N N . ALA A 1 95 ? 18.199 15.307 -44.517 1.00 63.78 95 ALA A N 1
ATOM 755 C CA . ALA A 1 95 ? 18.812 14.031 -44.145 1.00 63.78 95 ALA A CA 1
ATOM 756 C C . ALA A 1 95 ? 18.967 13.091 -45.354 1.00 63.78 95 ALA A C 1
ATOM 758 O O . ALA A 1 95 ? 19.990 12.422 -45.480 1.00 63.78 95 ALA A O 1
ATOM 759 N N . ASN A 1 96 ? 18.004 13.094 -46.283 1.00 65.06 96 ASN A N 1
ATOM 760 C CA . ASN A 1 96 ? 18.090 12.314 -47.523 1.00 65.06 96 ASN A CA 1
ATOM 761 C C . ASN A 1 96 ? 19.128 12.887 -48.496 1.00 65.06 96 ASN A C 1
ATOM 763 O O . ASN A 1 96 ? 19.900 12.130 -49.080 1.00 65.06 96 ASN A O 1
ATOM 767 N N . VAL A 1 97 ? 19.186 14.217 -48.629 1.00 68.25 97 VAL A N 1
ATOM 768 C CA . VAL A 1 97 ? 20.192 14.910 -49.449 1.00 68.25 97 VAL A CA 1
ATOM 769 C C . VAL A 1 97 ? 21.592 14.655 -48.889 1.00 68.25 97 VAL A C 1
ATOM 771 O O . VAL A 1 97 ? 22.460 14.178 -49.611 1.00 68.25 97 VAL A O 1
ATOM 774 N N . LYS A 1 98 ? 21.813 14.855 -47.583 1.00 65.12 98 LYS A N 1
ATOM 775 C CA . LYS A 1 98 ? 23.106 14.563 -46.948 1.00 65.12 98 LYS A CA 1
ATOM 776 C C . LYS A 1 98 ? 23.507 13.095 -47.130 1.00 65.12 98 LYS A C 1
ATOM 778 O O . LYS A 1 98 ? 24.639 12.834 -47.511 1.00 65.12 98 LYS A O 1
ATOM 783 N N . ARG A 1 99 ? 22.578 12.145 -46.976 1.00 66.38 99 ARG A N 1
ATOM 784 C CA . ARG A 1 99 ? 22.832 10.720 -47.246 1.00 66.38 99 ARG A CA 1
ATOM 785 C C . ARG A 1 99 ? 23.249 10.455 -48.697 1.00 66.38 99 ARG A C 1
ATOM 787 O O . ARG A 1 99 ? 24.149 9.653 -48.916 1.00 66.38 99 ARG A O 1
ATOM 794 N N . ALA A 1 100 ? 22.625 11.117 -49.671 1.00 71.56 100 ALA A N 1
ATOM 795 C CA . ALA A 1 100 ? 22.960 10.964 -51.088 1.00 71.56 100 ALA A CA 1
ATOM 796 C C . ALA A 1 100 ? 24.330 11.568 -51.455 1.00 71.56 100 ALA A C 1
ATOM 798 O O . ALA A 1 100 ? 24.995 11.051 -52.347 1.00 71.56 100 ALA A O 1
ATOM 799 N N . PHE A 1 101 ? 24.764 12.628 -50.761 1.00 71.50 101 PHE A N 1
ATOM 800 C CA . PHE A 1 101 ? 26.026 13.325 -51.044 1.00 71.50 101 PHE A CA 1
ATOM 801 C C . PHE A 1 101 ? 27.217 12.852 -50.199 1.00 71.50 101 PHE A C 1
ATOM 803 O O . PHE A 1 101 ? 28.343 12.874 -50.685 1.00 71.50 101 PHE A O 1
ATOM 810 N N . THR A 1 102 ? 27.001 12.436 -48.948 1.00 70.81 102 THR A N 1
ATOM 811 C CA . THR A 1 102 ? 28.078 12.051 -48.017 1.00 70.81 102 THR A CA 1
ATOM 812 C C . THR A 1 102 ? 28.038 10.581 -47.605 1.00 70.81 102 THR A C 1
ATOM 814 O O . THR A 1 102 ? 28.937 10.133 -46.904 1.00 70.81 102 THR A O 1
ATOM 817 N N . GLY A 1 103 ? 27.002 9.819 -47.979 1.00 65.06 103 GLY A N 1
ATOM 818 C CA . GLY A 1 103 ? 26.837 8.406 -47.603 1.00 65.06 103 GLY A CA 1
ATOM 819 C C . GLY A 1 103 ? 26.508 8.154 -46.123 1.00 65.06 103 GLY A C 1
ATOM 820 O O . GLY A 1 103 ? 26.100 7.052 -45.761 1.00 65.06 103 GLY A O 1
ATOM 821 N N . GLU A 1 104 ? 26.632 9.162 -45.257 1.00 62.44 104 GLU A N 1
ATOM 822 C CA . GLU A 1 104 ? 26.406 9.033 -43.817 1.00 62.44 104 GLU A CA 1
ATOM 823 C C . GLU A 1 104 ? 24.920 9.175 -43.453 1.00 62.44 104 GLU A C 1
ATOM 825 O O . GLU A 1 104 ? 24.310 10.233 -43.627 1.00 62.44 104 GLU A O 1
ATOM 830 N N . ALA A 1 105 ? 24.340 8.115 -42.882 1.00 61.72 105 ALA A N 1
ATOM 831 C CA . ALA A 1 105 ? 23.025 8.137 -42.248 1.00 61.72 105 ALA A CA 1
ATOM 832 C C . ALA A 1 105 ? 23.199 8.160 -40.721 1.00 61.72 105 ALA A C 1
ATOM 834 O O . ALA A 1 105 ? 23.622 7.169 -40.128 1.00 61.72 105 ALA A O 1
ATOM 835 N N . LYS A 1 106 ? 22.892 9.293 -40.081 1.00 62.31 106 LYS A N 1
ATOM 836 C CA . LYS A 1 106 ? 22.909 9.417 -38.618 1.00 62.31 106 LYS A CA 1
ATOM 837 C C . LYS A 1 106 ? 21.498 9.186 -38.079 1.00 62.31 106 LYS A C 1
ATOM 839 O O . LYS A 1 106 ? 20.621 10.016 -38.303 1.00 62.31 106 LYS A O 1
ATOM 844 N N . ASP A 1 107 ? 21.290 8.071 -37.382 1.00 63.31 107 ASP A N 1
ATOM 845 C CA . ASP A 1 107 ? 20.020 7.768 -36.717 1.00 63.31 107 ASP A CA 1
ATOM 846 C C . ASP A 1 107 ? 19.839 8.706 -35.509 1.00 63.31 107 ASP A C 1
ATOM 848 O O . ASP A 1 107 ? 20.666 8.736 -34.600 1.00 63.31 107 ASP A O 1
ATOM 852 N N . LEU A 1 108 ? 18.771 9.510 -35.507 1.00 66.69 108 LEU A N 1
ATOM 853 C CA . LEU A 1 108 ? 18.491 10.536 -34.484 1.00 66.69 108 LEU A CA 1
ATOM 854 C C . LEU A 1 108 ? 17.656 10.009 -33.302 1.00 66.69 108 LEU A C 1
ATOM 856 O O . LEU A 1 108 ? 16.930 10.763 -32.657 1.00 66.69 108 LEU A O 1
ATOM 860 N N . VAL A 1 109 ? 17.696 8.705 -33.043 1.00 69.25 109 VAL A N 1
ATOM 861 C CA . VAL A 1 109 ? 16.811 8.065 -32.063 1.00 69.25 109 VAL A CA 1
ATOM 862 C C . VAL A 1 109 ? 17.436 8.147 -30.669 1.00 69.25 109 VAL A C 1
ATOM 864 O O . VAL A 1 109 ? 18.587 7.759 -30.490 1.00 69.25 109 VAL A O 1
ATOM 867 N N . ASN A 1 110 ? 16.667 8.615 -29.680 1.00 79.44 110 ASN A N 1
ATOM 868 C CA . ASN A 1 110 ? 17.032 8.594 -28.258 1.00 79.44 110 ASN A CA 1
ATOM 869 C C . ASN A 1 110 ? 16.016 7.735 -27.474 1.00 79.44 110 ASN A C 1
ATOM 871 O O . ASN A 1 110 ? 15.041 8.275 -26.943 1.00 79.44 110 ASN A O 1
ATOM 875 N N . PRO A 1 111 ? 16.156 6.397 -27.488 1.00 84.69 111 PRO A N 1
ATOM 876 C CA . PRO A 1 111 ? 15.191 5.502 -26.864 1.00 84.69 111 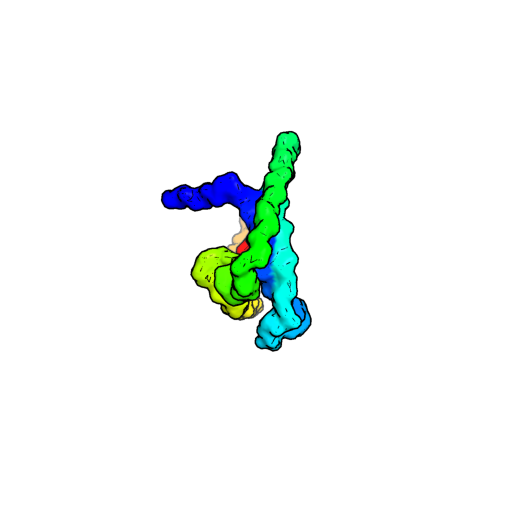PRO A CA 1
ATOM 877 C C . PRO A 1 111 ? 15.331 5.506 -25.336 1.00 84.69 111 PRO A C 1
ATOM 879 O O . PRO A 1 111 ? 16.435 5.567 -24.802 1.00 84.69 111 PRO A O 1
ATOM 882 N N . TYR A 1 112 ? 14.210 5.362 -24.631 1.00 87.69 112 TYR A N 1
ATOM 883 C CA . TYR A 1 112 ? 14.175 5.134 -23.186 1.00 87.69 112 TYR A CA 1
ATOM 884 C C . TYR A 1 112 ? 13.135 4.063 -22.848 1.00 87.69 112 TYR A C 1
ATOM 886 O O . TYR A 1 112 ? 12.242 3.775 -23.647 1.00 87.69 112 TYR A O 1
ATOM 894 N N . VAL A 1 113 ? 13.255 3.470 -21.661 1.00 91.12 113 VAL A N 1
ATOM 895 C CA . VAL A 1 113 ? 12.280 2.512 -21.130 1.00 91.12 113 VAL A CA 1
ATOM 896 C C . VAL A 1 113 ? 11.660 3.095 -19.873 1.00 91.12 113 VAL A C 1
ATOM 898 O O . VAL A 1 113 ? 12.347 3.716 -19.070 1.00 91.12 113 VAL A O 1
ATOM 901 N N . GLN A 1 114 ? 10.360 2.881 -19.703 1.00 92.38 114 GLN A N 1
ATOM 902 C CA . GLN A 1 114 ? 9.629 3.249 -18.501 1.00 92.38 114 GLN A CA 1
ATOM 903 C C . GLN A 1 114 ? 8.863 2.028 -18.000 1.00 92.38 114 GLN A C 1
ATOM 905 O O . GLN A 1 114 ? 8.133 1.392 -18.761 1.00 92.38 114 GLN A O 1
ATOM 910 N N . VAL A 1 115 ? 9.016 1.709 -16.716 1.00 92.06 115 VAL A N 1
ATOM 911 C CA . VAL A 1 115 ? 8.290 0.616 -16.059 1.00 92.06 115 VAL A CA 1
ATOM 912 C C . VAL A 1 115 ? 7.245 1.233 -15.140 1.00 92.06 115 VAL A C 1
ATOM 914 O O . VAL A 1 115 ? 7.570 2.112 -14.349 1.00 92.06 115 VAL A O 1
ATOM 917 N N . SER A 1 116 ? 5.990 0.792 -15.221 1.00 91.69 116 SER A N 1
ATOM 918 C CA . SER A 1 116 ? 4.931 1.288 -14.334 1.00 91.69 116 SER A CA 1
ATOM 919 C C . SER A 1 116 ? 4.031 0.167 -13.823 1.00 91.69 116 SER A C 1
ATOM 921 O O . SER A 1 116 ? 3.785 -0.812 -14.525 1.00 91.69 116 SER A O 1
ATOM 923 N N . PHE A 1 117 ? 3.567 0.302 -12.581 1.00 88.12 117 PHE A N 1
ATOM 924 C CA . PHE A 1 117 ? 2.658 -0.629 -11.920 1.00 88.12 117 PHE A CA 1
ATOM 925 C C . PHE A 1 117 ? 1.795 0.120 -10.899 1.00 88.12 117 PHE A C 1
ATOM 927 O O . PHE A 1 117 ? 2.320 0.880 -10.090 1.00 88.12 117 PHE A O 1
ATOM 934 N N . ALA A 1 118 ? 0.476 -0.097 -10.928 1.00 86.69 118 ALA A N 1
ATOM 935 C CA . ALA A 1 118 ? -0.480 0.490 -9.979 1.00 86.69 118 ALA A CA 1
ATOM 936 C C . ALA A 1 118 ? -0.343 2.022 -9.792 1.00 86.69 118 ALA A C 1
ATOM 938 O O . ALA A 1 118 ? -0.423 2.534 -8.679 1.00 86.69 118 ALA A O 1
ATOM 939 N N . GLY A 1 119 ? -0.099 2.760 -10.881 1.00 86.38 119 GLY A N 1
ATOM 940 C CA . GLY A 1 119 ? 0.083 4.220 -10.850 1.00 86.38 119 GLY A CA 1
ATOM 941 C C . GLY A 1 119 ? 1.472 4.690 -10.401 1.00 86.38 119 GLY A C 1
ATOM 942 O O . GLY A 1 119 ? 1.772 5.877 -10.495 1.00 86.38 119 GLY A O 1
ATOM 943 N N . LEU A 1 120 ? 2.350 3.778 -9.979 1.00 82.00 120 LEU A N 1
ATOM 944 C CA . LEU A 1 120 ? 3.753 4.060 -9.694 1.00 82.00 120 LEU A CA 1
ATOM 945 C C . LEU A 1 120 ? 4.581 3.858 -10.960 1.00 82.00 120 LEU A C 1
ATOM 947 O O . LEU A 1 120 ? 4.359 2.913 -11.715 1.00 82.00 120 LEU A O 1
ATOM 951 N N . THR A 1 121 ? 5.548 4.739 -11.188 1.00 85.81 121 THR A N 1
ATOM 952 C CA . THR A 1 121 ? 6.467 4.653 -12.325 1.00 85.81 121 THR A CA 1
ATOM 953 C C . THR A 1 121 ? 7.899 4.594 -11.812 1.00 85.81 121 THR A C 1
ATOM 955 O O . THR A 1 121 ? 8.326 5.485 -11.081 1.00 85.81 121 THR A O 1
ATOM 958 N N . GLY A 1 122 ? 8.634 3.557 -12.210 1.00 71.38 122 GLY A N 1
ATOM 959 C CA . GLY A 1 122 ? 10.088 3.508 -12.121 1.00 71.38 122 GLY A CA 1
ATOM 960 C C . GLY A 1 122 ? 10.701 4.211 -13.331 1.00 71.38 122 GLY A C 1
ATOM 961 O O . GLY A 1 122 ? 10.273 3.975 -14.466 1.00 71.38 122 GLY A O 1
ATOM 962 N N . LYS A 1 123 ? 11.666 5.093 -13.072 1.00 57.94 123 LYS A N 1
ATOM 963 C CA . LYS A 1 123 ? 12.540 5.683 -14.089 1.00 57.94 123 LYS A CA 1
ATOM 964 C C . LYS A 1 123 ? 13.860 4.931 -14.130 1.00 57.94 123 LYS A C 1
ATOM 966 O O . LYS A 1 123 ? 14.316 4.532 -13.036 1.00 57.94 123 LYS A O 1
#

Radius of gyration: 28.52 Å; chains: 1; bounding box: 52×33×78 Å